Protein AF-A0A7U4SV08-F1 (afdb_monomer)

Foldseek 3Di:
DDPVVVVVLVVLLVCQLPPQASCQVLPPVDPNVVVSLVVNCVVVVHDSVVCCVVSNVSGHHDHPVPPPPD

Radius of gyration: 13.28 Å; Cα contacts (8 Å, |Δi|>4): 50; chains: 1; bounding box: 30×23×40 Å

Nearest PDB structures (foldseek):
  2cdq-assembly1_B  TM=3.868E-01  e=9.961E+00  Arabidopsis thaliana

Structure (mmCIF, N/CA/C/O backbone):
data_AF-A0A7U4SV08-F1
#
_entry.id   AF-A0A7U4SV08-F1
#
loop_
_atom_site.group_PDB
_atom_site.id
_atom_site.type_symbol
_ato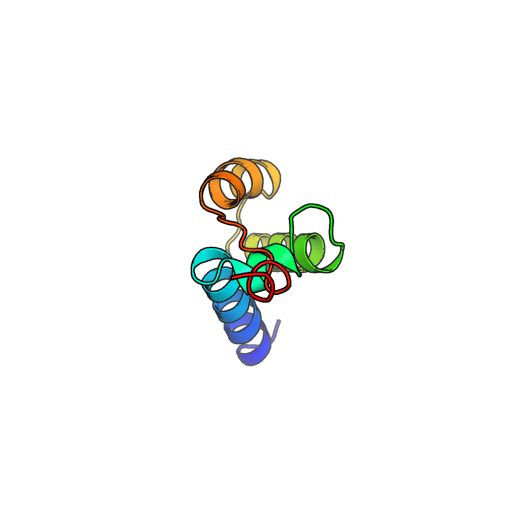m_site.label_atom_id
_atom_site.label_alt_id
_atom_site.label_comp_id
_atom_site.label_asym_id
_atom_site.label_entity_id
_atom_site.label_seq_id
_atom_site.pdbx_PDB_ins_code
_atom_site.Cartn_x
_atom_site.Cartn_y
_atom_site.Cartn_z
_atom_site.occupancy
_atom_site.B_iso_or_equiv
_atom_site.auth_seq_id
_atom_site.auth_comp_id
_atom_site.auth_asym_id
_atom_site.auth_atom_id
_atom_site.pdbx_PDB_model_num
ATOM 1 N N . MET A 1 1 ? -15.608 8.821 6.759 1.00 80.19 1 MET A N 1
ATOM 2 C CA . MET A 1 1 ? -15.345 8.099 5.490 1.00 80.19 1 MET A CA 1
ATOM 3 C C . MET A 1 1 ? -16.403 7.013 5.281 1.00 80.19 1 MET A C 1
ATOM 5 O O . MET A 1 1 ? -16.786 6.393 6.266 1.00 80.19 1 MET A O 1
ATOM 9 N N . SER A 1 2 ? -16.904 6.797 4.057 1.00 93.44 2 SER A N 1
ATOM 10 C CA . SER A 1 2 ? -17.914 5.754 3.781 1.00 93.44 2 SER A CA 1
ATOM 11 C C . SER A 1 2 ? -17.295 4.351 3.723 1.00 93.44 2 SER A C 1
ATOM 13 O O . SER A 1 2 ? -16.125 4.209 3.375 1.00 93.44 2 SER A O 1
ATOM 15 N N . GLU A 1 3 ? -18.082 3.303 3.990 1.00 93.81 3 GLU A N 1
ATOM 16 C CA . GLU A 1 3 ? -17.613 1.904 3.912 1.00 93.81 3 GLU A CA 1
ATOM 17 C C . GLU A 1 3 ? -17.086 1.526 2.519 1.00 93.81 3 GLU A C 1
ATOM 19 O O . GLU A 1 3 ? -16.093 0.812 2.392 1.00 93.81 3 GLU A O 1
ATOM 24 N N . LYS A 1 4 ? -17.684 2.077 1.455 1.00 95.50 4 LYS A N 1
ATOM 25 C CA . LYS A 1 4 ? -17.203 1.872 0.080 1.00 95.50 4 LYS A CA 1
ATOM 26 C C . LYS A 1 4 ? -15.819 2.484 -0.143 1.00 95.50 4 LYS A C 1
ATOM 28 O O . LYS A 1 4 ? -14.982 1.863 -0.790 1.00 95.50 4 LYS A O 1
ATOM 33 N N . ALA A 1 5 ? -15.570 3.676 0.404 1.00 95.25 5 ALA A N 1
ATOM 34 C CA . ALA A 1 5 ? -14.268 4.329 0.299 1.00 95.25 5 ALA A CA 1
ATOM 35 C C . ALA A 1 5 ? -13.188 3.549 1.066 1.00 95.25 5 ALA A C 1
ATOM 37 O O . ALA A 1 5 ? -12.118 3.298 0.517 1.00 95.25 5 ALA A O 1
ATOM 38 N N . LYS A 1 6 ? -13.503 3.071 2.278 1.00 95.75 6 LYS A N 1
ATOM 39 C CA . LYS A 1 6 ? -12.612 2.200 3.062 1.00 95.75 6 LYS A CA 1
ATOM 40 C C . LYS A 1 6 ? -12.214 0.945 2.282 1.00 95.75 6 LYS A C 1
ATOM 42 O O . LYS A 1 6 ? -11.029 0.657 2.130 1.00 95.75 6 LYS A O 1
ATOM 47 N N . ALA A 1 7 ? -13.204 0.238 1.733 1.00 96.75 7 ALA A N 1
ATOM 48 C CA . ALA A 1 7 ? -12.975 -0.970 0.947 1.00 96.75 7 ALA A CA 1
ATOM 49 C C . ALA A 1 7 ? -12.109 -0.703 -0.296 1.00 96.75 7 ALA A C 1
ATOM 51 O O . ALA A 1 7 ? -11.218 -1.496 -0.601 1.00 96.75 7 ALA A O 1
ATOM 52 N N . ALA A 1 8 ? -12.331 0.424 -0.982 1.00 97.00 8 ALA A N 1
ATOM 53 C CA . ALA A 1 8 ? -11.544 0.816 -2.147 1.00 97.00 8 ALA A CA 1
ATOM 54 C C . ALA A 1 8 ? -10.071 1.079 -1.792 1.00 97.00 8 ALA A C 1
ATOM 56 O O . ALA A 1 8 ? -9.186 0.571 -2.478 1.00 97.00 8 ALA A O 1
ATOM 57 N N . ILE A 1 9 ? -9.802 1.803 -0.699 1.00 97.31 9 ILE A N 1
ATOM 58 C CA . ILE A 1 9 ? -8.434 2.066 -0.222 1.00 97.31 9 ILE A CA 1
ATOM 59 C C . ILE A 1 9 ? -7.731 0.747 0.107 1.00 97.31 9 ILE A C 1
ATOM 61 O O . ILE A 1 9 ? -6.642 0.483 -0.398 1.00 97.31 9 ILE A O 1
ATOM 65 N N . THR A 1 10 ? -8.364 -0.129 0.893 1.00 96.75 10 THR A N 1
ATOM 66 C CA . THR A 1 10 ? -7.783 -1.433 1.247 1.00 96.75 10 THR A CA 1
ATOM 67 C C . THR A 1 10 ? -7.514 -2.299 0.015 1.00 96.75 10 THR A C 1
ATOM 69 O O . THR A 1 10 ? -6.462 -2.935 -0.070 1.00 96.75 10 THR A O 1
ATOM 72 N N . ALA A 1 11 ? -8.435 -2.319 -0.953 1.00 97.69 11 ALA A N 1
ATOM 73 C CA . ALA A 1 11 ? -8.257 -3.063 -2.196 1.00 97.69 11 ALA A CA 1
ATOM 74 C C . ALA A 1 11 ? -7.082 -2.519 -3.024 1.00 97.69 11 ALA A C 1
ATOM 76 O O . ALA A 1 11 ? -6.272 -3.308 -3.511 1.00 97.69 11 ALA A O 1
ATOM 77 N N . MET A 1 12 ? -6.944 -1.194 -3.130 1.00 97.44 12 MET A N 1
ATOM 78 C CA . MET A 1 12 ? -5.831 -0.562 -3.843 1.00 97.44 12 MET A CA 1
ATOM 79 C C . MET A 1 12 ? -4.483 -0.816 -3.168 1.00 97.44 12 MET A C 1
ATOM 81 O O . MET A 1 12 ? -3.532 -1.179 -3.854 1.00 97.44 12 MET A O 1
ATOM 85 N N . MET A 1 13 ? -4.402 -0.722 -1.838 1.00 97.00 13 MET A N 1
ATOM 86 C CA . MET A 1 13 ? -3.168 -1.024 -1.099 1.00 97.00 13 MET A CA 1
ATOM 87 C C . MET A 1 13 ? -2.744 -2.488 -1.264 1.00 97.00 13 MET A C 1
ATOM 89 O O . MET A 1 13 ? -1.562 -2.782 -1.433 1.00 97.00 13 MET A O 1
ATOM 93 N N . ARG A 1 14 ? -3.707 -3.419 -1.284 1.00 96.88 14 ARG A N 1
ATOM 94 C CA . ARG A 1 14 ? -3.429 -4.826 -1.602 1.00 96.88 14 ARG A CA 1
ATOM 95 C C . ARG A 1 14 ? -2.933 -4.983 -3.040 1.00 96.88 14 ARG A C 1
ATOM 97 O O . ARG A 1 14 ? -1.928 -5.644 -3.267 1.00 96.88 14 ARG A O 1
ATOM 104 N N . LYS A 1 15 ? -3.603 -4.346 -4.003 1.00 96.69 15 LYS A N 1
ATOM 105 C CA . LYS A 1 15 ? -3.237 -4.423 -5.421 1.00 96.69 15 LYS A CA 1
ATOM 106 C C . LYS A 1 15 ? -1.836 -3.868 -5.687 1.00 96.69 15 LYS A C 1
ATOM 108 O O . LYS A 1 15 ? -1.097 -4.487 -6.438 1.00 96.69 15 LYS A O 1
ATOM 113 N N . LEU A 1 16 ? -1.459 -2.766 -5.037 1.00 96.56 16 LEU A N 1
ATOM 114 C CA . LEU A 1 16 ? -0.102 -2.209 -5.067 1.00 96.56 16 LEU A CA 1
ATOM 115 C C . LEU A 1 16 ? 0.954 -3.218 -4.612 1.00 96.56 16 LEU A C 1
ATOM 117 O O . LEU A 1 16 ? 2.004 -3.336 -5.229 1.00 96.56 16 LEU A O 1
ATOM 121 N N . LYS A 1 17 ? 0.674 -3.959 -3.539 1.00 95.62 17 LYS A N 1
ATOM 122 C CA . LYS A 1 17 ? 1.597 -4.966 -3.013 1.00 95.62 17 LYS A CA 1
ATOM 123 C C . LYS A 1 17 ? 1.711 -6.192 -3.924 1.00 95.62 17 LYS A C 1
ATOM 125 O O . LYS A 1 17 ? 2.803 -6.726 -4.103 1.00 95.62 17 LYS A O 1
ATOM 130 N N . ASP A 1 18 ? 0.583 -6.645 -4.461 1.00 96.69 18 ASP A N 1
ATOM 131 C CA . ASP A 1 18 ? 0.489 -7.937 -5.144 1.00 96.69 18 ASP A CA 1
ATOM 132 C C . ASP A 1 18 ? 0.769 -7.849 -6.657 1.00 96.69 18 ASP A C 1
ATOM 134 O O . ASP A 1 18 ? 1.088 -8.863 -7.277 1.00 96.69 18 ASP A O 1
ATOM 138 N N . ASP A 1 19 ? 0.649 -6.664 -7.266 1.00 96.12 19 ASP A N 1
ATOM 139 C CA . ASP A 1 19 ? 0.804 -6.447 -8.708 1.00 96.12 19 ASP A CA 1
ATOM 140 C C . ASP A 1 19 ? 1.952 -5.467 -9.016 1.00 96.12 19 ASP A C 1
ATOM 142 O O . ASP A 1 19 ? 1.772 -4.244 -8.940 1.00 96.12 19 ASP A O 1
ATOM 146 N N . PRO A 1 20 ? 3.128 -5.981 -9.427 1.00 95.25 20 PRO A N 1
ATOM 147 C CA . PRO A 1 20 ? 4.301 -5.158 -9.698 1.00 95.25 20 PRO A CA 1
ATOM 148 C C . PRO A 1 20 ? 4.120 -4.113 -10.805 1.00 95.25 20 PRO A C 1
ATOM 150 O O . PRO A 1 20 ? 4.865 -3.134 -10.854 1.00 95.25 20 PRO A O 1
ATOM 153 N N . ARG A 1 21 ? 3.143 -4.293 -11.703 1.00 94.62 21 ARG A N 1
ATOM 154 C CA . ARG A 1 21 ? 2.854 -3.324 -12.771 1.00 94.62 21 ARG A CA 1
ATOM 155 C C . ARG A 1 21 ? 2.037 -2.159 -12.246 1.00 94.62 21 ARG A C 1
ATOM 157 O O . ARG A 1 21 ? 2.279 -1.014 -12.612 1.00 94.62 21 ARG A O 1
ATOM 164 N N . VAL A 1 22 ? 1.086 -2.434 -11.358 1.00 95.31 22 VAL A N 1
ATOM 165 C CA . VAL A 1 22 ? 0.338 -1.372 -10.676 1.00 95.31 22 VAL A CA 1
ATOM 166 C C . VAL A 1 22 ? 1.276 -0.574 -9.776 1.00 95.31 22 VAL A C 1
ATOM 168 O O . VAL A 1 22 ? 1.241 0.654 -9.817 1.00 95.31 22 VAL A O 1
ATOM 171 N N . ALA A 1 23 ? 2.164 -1.250 -9.040 1.00 95.75 23 ALA A N 1
ATOM 172 C CA . ALA A 1 23 ? 3.209 -0.591 -8.259 1.00 95.75 23 ALA A CA 1
ATOM 173 C C . ALA A 1 23 ? 4.124 0.284 -9.128 1.00 95.75 23 ALA A C 1
ATOM 175 O O . ALA A 1 23 ? 4.523 1.360 -8.695 1.00 95.75 23 ALA A O 1
ATOM 176 N N . TYR A 1 24 ? 4.434 -0.142 -10.359 1.00 95.06 24 TYR A N 1
ATOM 177 C CA . TYR A 1 24 ? 5.220 0.662 -11.300 1.00 95.06 24 TYR A CA 1
ATOM 178 C C . TYR A 1 24 ? 4.529 1.993 -11.635 1.00 95.06 24 TYR A C 1
ATOM 180 O O . TYR A 1 24 ? 5.166 3.044 -11.578 1.00 95.06 24 TYR A O 1
ATOM 188 N N . TYR A 1 25 ? 3.224 1.971 -11.924 1.00 94.88 25 TYR A N 1
ATOM 189 C CA . TYR A 1 25 ? 2.463 3.187 -12.239 1.00 94.88 25 TYR A CA 1
ATOM 190 C C . TYR A 1 25 ? 2.152 4.064 -11.022 1.00 94.88 25 TYR A C 1
ATOM 192 O O . TYR A 1 25 ? 2.064 5.281 -11.159 1.00 94.88 25 TYR A O 1
ATOM 200 N N . ILE A 1 26 ? 1.965 3.464 -9.848 1.00 95.25 26 ILE A N 1
ATOM 201 C CA . ILE A 1 26 ? 1.615 4.145 -8.594 1.00 95.25 26 ILE A CA 1
ATOM 202 C C . ILE A 1 26 ? 2.758 3.908 -7.595 1.00 95.25 26 ILE A C 1
ATOM 204 O O . ILE A 1 26 ? 2.600 3.287 -6.544 1.00 95.25 26 ILE A O 1
ATOM 208 N N . CYS A 1 27 ? 3.956 4.350 -7.976 1.00 92.81 27 CYS A N 1
ATOM 209 C CA . CYS A 1 27 ? 5.160 4.197 -7.166 1.00 92.81 27 CYS A CA 1
ATOM 210 C C . CYS A 1 27 ? 5.266 5.303 -6.095 1.00 92.81 27 CYS A C 1
ATOM 212 O O . CYS A 1 27 ? 4.532 6.297 -6.179 1.00 92.81 27 CYS A O 1
ATOM 214 N N . PRO A 1 28 ? 6.206 5.192 -5.132 1.00 94.00 28 PRO A N 1
ATOM 215 C CA . PRO A 1 28 ? 6.382 6.177 -4.059 1.00 94.00 28 PRO A CA 1
ATOM 216 C C . PRO A 1 28 ? 6.627 7.625 -4.496 1.00 94.00 28 PR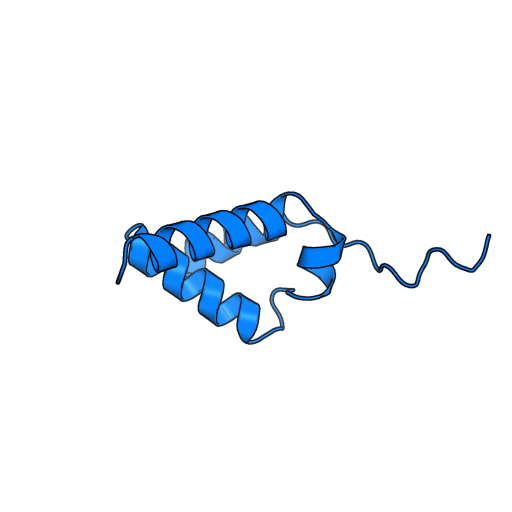O A C 1
ATOM 218 O O . PRO A 1 28 ? 6.455 8.540 -3.704 1.00 94.00 28 PRO A O 1
ATOM 221 N N . MET A 1 29 ? 7.000 7.855 -5.757 1.00 92.81 29 MET A N 1
ATOM 222 C CA . MET A 1 29 ? 7.192 9.201 -6.310 1.00 92.81 29 MET A CA 1
ATOM 223 C C . MET A 1 29 ? 5.891 9.844 -6.820 1.00 92.81 29 MET A C 1
ATOM 225 O O . MET A 1 29 ? 5.911 10.978 -7.294 1.00 92.81 29 MET A O 1
ATOM 229 N N . THR A 1 30 ? 4.765 9.126 -6.792 1.00 96.25 30 THR A N 1
ATOM 230 C CA . THR A 1 30 ? 3.486 9.614 -7.324 1.00 96.25 30 THR A CA 1
ATOM 231 C C . THR A 1 30 ? 2.603 10.202 -6.231 1.00 96.25 30 THR A C 1
ATOM 233 O O . THR A 1 30 ? 2.433 9.617 -5.164 1.00 96.25 30 THR A O 1
ATOM 236 N N . HIS A 1 31 ? 1.923 11.310 -6.536 1.00 97.38 31 HIS A N 1
ATOM 237 C CA . HIS A 1 31 ? 0.974 11.912 -5.595 1.00 97.38 31 HIS A CA 1
ATOM 238 C C . HIS A 1 31 ? -0.195 10.969 -5.250 1.00 97.38 31 HIS A C 1
ATOM 240 O O . HIS A 1 31 ? -0.712 10.980 -4.137 1.00 97.38 31 HIS A O 1
ATOM 246 N N . THR A 1 32 ? -0.601 10.103 -6.186 1.00 97.19 32 THR A N 1
ATOM 247 C CA . THR A 1 32 ? -1.623 9.077 -5.935 1.00 97.19 32 THR A CA 1
ATOM 248 C C . THR A 1 32 ? -1.193 8.097 -4.847 1.00 97.19 32 THR A C 1
ATOM 250 O O . THR A 1 32 ? -2.014 7.747 -4.001 1.00 97.19 32 THR A O 1
ATOM 253 N N . TYR A 1 33 ? 0.074 7.671 -4.847 1.00 97.44 33 TYR A N 1
ATOM 254 C CA . TYR A 1 33 ? 0.612 6.826 -3.786 1.00 9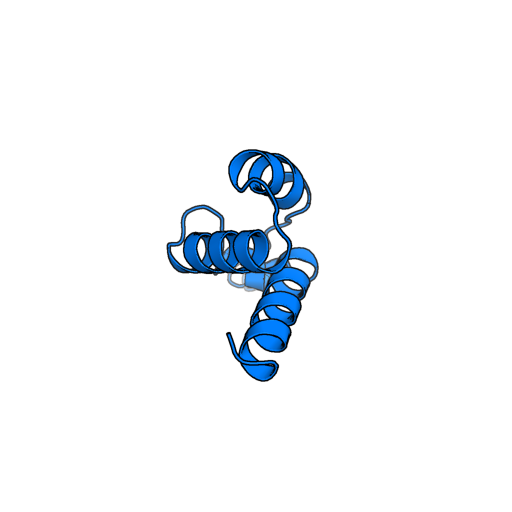7.44 33 TYR A CA 1
ATOM 255 C C . TYR A 1 33 ? 0.553 7.539 -2.434 1.00 97.44 33 TYR A C 1
ATOM 257 O O . TYR A 1 33 ? 0.059 6.959 -1.469 1.00 97.44 33 TYR A O 1
ATOM 265 N N . ASP A 1 34 ? 0.960 8.811 -2.379 1.00 97.19 34 ASP A N 1
ATOM 266 C CA . ASP A 1 34 ? 0.931 9.583 -1.135 1.00 97.19 34 ASP A CA 1
ATOM 267 C C . ASP A 1 34 ? -0.467 9.670 -0.526 1.00 97.19 34 ASP A C 1
ATOM 269 O O . ASP A 1 34 ? -0.645 9.401 0.661 1.00 97.19 34 ASP A O 1
ATOM 273 N N . LEU A 1 35 ? -1.470 9.977 -1.352 1.00 97.56 35 LEU A N 1
ATOM 274 C CA . LEU A 1 35 ? -2.863 10.048 -0.914 1.00 97.56 35 LEU A CA 1
ATOM 275 C C . LEU A 1 35 ? -3.389 8.689 -0.438 1.00 97.56 35 LEU A C 1
ATOM 277 O O . LEU A 1 35 ? -4.126 8.624 0.545 1.00 97.56 35 LEU A O 1
ATOM 281 N N . LEU A 1 36 ? -3.022 7.600 -1.121 1.00 97.19 36 LEU A N 1
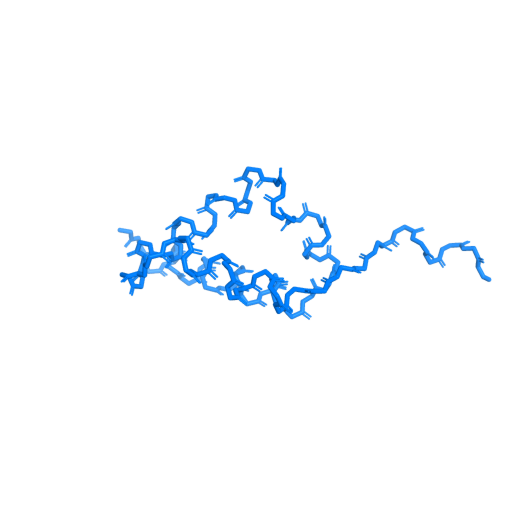ATOM 282 C CA . LEU A 1 36 ? -3.432 6.249 -0.737 1.00 97.19 36 LEU A CA 1
ATOM 283 C C . LEU A 1 36 ? -2.814 5.827 0.595 1.00 97.19 36 LEU A C 1
ATOM 285 O O . LEU A 1 36 ? -3.522 5.274 1.437 1.00 97.19 36 LEU A O 1
ATOM 289 N N . VAL A 1 37 ? -1.526 6.103 0.800 1.00 97.69 37 VAL A N 1
ATOM 290 C CA . VAL A 1 37 ? -0.834 5.805 2.055 1.00 97.69 37 VAL A CA 1
ATOM 291 C C . VAL A 1 37 ? -1.419 6.617 3.203 1.00 97.69 37 VAL A C 1
ATOM 293 O O . VAL A 1 37 ? -1.755 6.024 4.227 1.00 97.69 37 VAL A O 1
ATOM 296 N N . ALA A 1 38 ? -1.602 7.928 3.026 1.00 97.75 38 ALA A N 1
ATOM 297 C CA . ALA A 1 38 ? -2.190 8.790 4.047 1.00 97.75 38 ALA A CA 1
ATOM 298 C C . ALA A 1 38 ? -3.598 8.313 4.433 1.00 97.75 38 ALA A C 1
ATOM 300 O O . ALA A 1 38 ? -3.875 8.054 5.603 1.00 97.75 38 ALA A O 1
ATOM 301 N N . ALA A 1 39 ? -4.463 8.064 3.442 1.00 97.88 39 ALA A N 1
ATOM 302 C CA . ALA A 1 39 ? -5.817 7.574 3.690 1.00 97.88 39 ALA A CA 1
ATOM 303 C C . ALA A 1 39 ? -5.832 6.176 4.338 1.00 97.88 39 ALA A C 1
ATOM 305 O O . ALA A 1 39 ? -6.687 5.882 5.175 1.00 97.88 39 ALA A O 1
ATOM 306 N N . HIS A 1 40 ? -4.890 5.299 3.975 1.00 97.81 40 HIS A N 1
ATOM 307 C CA . HIS A 1 40 ? -4.743 3.988 4.603 1.00 97.81 40 HIS A CA 1
ATOM 308 C C . HIS A 1 40 ? -4.280 4.098 6.060 1.00 97.81 40 HIS A C 1
ATOM 310 O O . HIS A 1 40 ? -4.795 3.377 6.917 1.00 97.81 40 HIS A O 1
ATOM 316 N N . CYS A 1 41 ? -3.337 4.991 6.351 1.00 97.75 41 CYS A N 1
ATOM 317 C CA . CYS A 1 41 ? -2.831 5.206 7.701 1.00 97.75 41 CYS A CA 1
ATOM 318 C C . CYS A 1 41 ? -3.890 5.853 8.598 1.00 97.75 41 CYS A C 1
ATOM 320 O O . CYS A 1 41 ? -4.113 5.354 9.699 1.00 97.75 41 CYS A O 1
ATOM 322 N N . GLU A 1 42 ? -4.622 6.856 8.102 1.00 97.25 42 GLU A N 1
ATOM 323 C CA . GLU A 1 42 ? -5.766 7.464 8.797 1.00 97.25 42 GLU A CA 1
ATOM 324 C C . GLU A 1 42 ? -6.825 6.409 9.157 1.00 97.25 42 GLU A C 1
ATOM 326 O O . GLU A 1 42 ? -7.304 6.352 10.289 1.00 97.25 42 GLU A O 1
ATOM 331 N N . LEU A 1 43 ? -7.151 5.517 8.215 1.00 96.69 43 LEU A N 1
ATOM 332 C CA . LEU A 1 43 ? -8.153 4.466 8.405 1.00 96.69 43 LEU A CA 1
ATOM 333 C C . LEU A 1 43 ? -7.776 3.455 9.494 1.00 96.69 43 LEU A C 1
ATOM 335 O O . LEU A 1 43 ? -8.666 2.919 10.154 1.00 96.69 43 LEU A O 1
ATOM 339 N N . ASN A 1 44 ? -6.482 3.179 9.661 1.00 96.06 44 ASN A N 1
ATOM 340 C CA . ASN A 1 44 ? -5.972 2.145 10.564 1.00 96.06 44 ASN A CA 1
ATOM 341 C C . ASN A 1 44 ? -5.280 2.706 11.819 1.00 96.06 44 ASN A C 1
ATOM 343 O O . ASN A 1 44 ? -4.816 1.922 12.645 1.00 96.06 44 ASN A O 1
ATOM 347 N N . GLY A 1 45 ? -5.196 4.032 11.973 1.00 96.75 45 GLY A N 1
ATOM 348 C CA . GLY A 1 45 ? -4.474 4.676 13.075 1.00 96.75 45 GLY A CA 1
ATOM 349 C C . GLY A 1 45 ? -2.970 4.384 13.067 1.00 96.75 45 GLY A C 1
ATOM 350 O O . GLY A 1 45 ? -2.389 4.139 14.123 1.00 96.75 45 GLY A O 1
ATOM 351 N N . LEU A 1 46 ? -2.351 4.346 11.884 1.00 97.56 46 LEU A N 1
ATOM 352 C CA . LEU A 1 46 ? -0.925 4.046 11.711 1.00 97.56 46 LEU A CA 1
ATOM 353 C C . LEU A 1 46 ? -0.099 5.326 11.553 1.00 97.56 46 LEU A C 1
ATOM 355 O O . LEU A 1 46 ? -0.587 6.329 11.039 1.00 97.56 46 LEU A O 1
ATOM 359 N N . ASP A 1 47 ? 1.174 5.260 11.938 1.00 98.00 47 ASP A N 1
ATOM 360 C CA . ASP A 1 47 ? 2.155 6.288 11.588 1.00 98.00 47 ASP A CA 1
ATOM 361 C C . ASP A 1 47 ? 2.579 6.136 10.120 1.00 98.00 47 ASP A C 1
ATOM 363 O O . ASP A 1 47 ? 3.039 5.067 9.705 1.00 98.00 47 ASP A O 1
ATOM 367 N N . GLU A 1 48 ? 2.435 7.206 9.337 1.00 96.81 48 GLU A N 1
ATOM 368 C CA . GLU A 1 48 ? 2.723 7.182 7.901 1.00 96.81 48 GLU A CA 1
ATOM 369 C C . GLU A 1 48 ? 4.190 6.874 7.598 1.00 96.81 48 GLU A C 1
ATOM 371 O O . GLU A 1 48 ? 4.472 6.100 6.684 1.00 96.81 48 GLU A O 1
ATOM 376 N N . THR A 1 49 ? 5.125 7.438 8.366 1.00 96.56 49 THR A N 1
ATOM 377 C CA . TH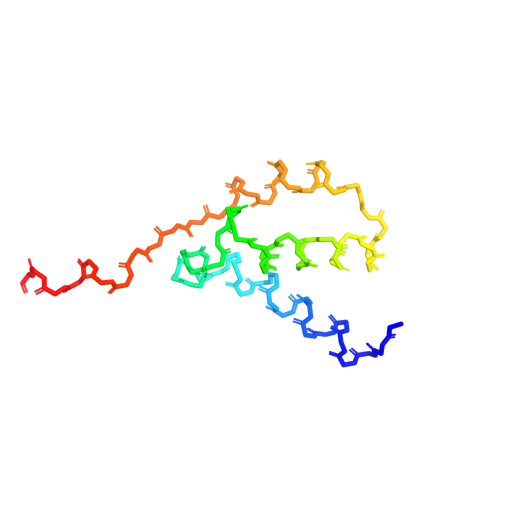R A 1 49 ? 6.565 7.277 8.115 1.00 96.56 49 THR A CA 1
ATOM 378 C C . THR A 1 49 ? 6.975 5.822 8.326 1.00 96.56 49 THR A C 1
ATOM 380 O O . THR A 1 49 ? 7.546 5.187 7.439 1.00 96.56 49 THR A O 1
ATOM 383 N N . GLN A 1 50 ? 6.599 5.246 9.470 1.00 97.12 50 GLN A N 1
ATOM 384 C CA . GLN A 1 50 ? 6.874 3.846 9.785 1.00 97.12 50 GLN A CA 1
ATOM 385 C C . GLN A 1 50 ? 6.166 2.881 8.833 1.00 97.12 50 GLN A C 1
ATOM 387 O O . GLN A 1 50 ? 6.695 1.803 8.537 1.00 97.12 50 GLN A O 1
ATOM 392 N N . PHE A 1 51 ? 4.955 3.225 8.387 1.00 97.06 51 PHE A N 1
ATOM 393 C CA . PHE A 1 51 ? 4.230 2.415 7.422 1.00 97.06 51 PHE A CA 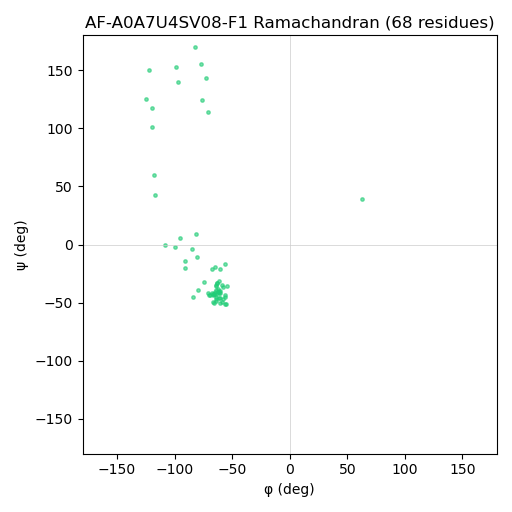1
ATOM 394 C C . PHE A 1 51 ? 4.943 2.407 6.070 1.00 97.06 51 PHE A C 1
ATOM 396 O O . PHE A 1 51 ? 5.198 1.320 5.551 1.00 97.06 51 PHE A O 1
ATOM 403 N N . ARG A 1 52 ? 5.319 3.577 5.535 1.00 96.25 52 ARG A N 1
ATOM 404 C CA . ARG A 1 52 ? 6.058 3.711 4.266 1.00 96.25 52 ARG A CA 1
ATOM 405 C C . ARG A 1 52 ? 7.340 2.894 4.285 1.00 96.25 52 ARG A C 1
ATOM 407 O O . ARG A 1 52 ? 7.514 2.021 3.436 1.00 96.25 52 ARG A O 1
ATOM 414 N N . ASP A 1 53 ? 8.153 3.065 5.325 1.00 95.88 53 ASP A N 1
ATOM 415 C CA . ASP A 1 53 ? 9.421 2.346 5.487 1.00 95.88 53 ASP A CA 1
ATOM 416 C C . ASP A 1 53 ? 9.269 0.824 5.406 1.00 95.88 53 ASP A C 1
ATOM 418 O O . ASP A 1 53 ? 10.154 0.128 4.902 1.00 95.88 53 ASP A O 1
ATOM 422 N N . LYS A 1 54 ? 8.161 0.283 5.925 1.00 96.38 54 LYS A N 1
ATOM 423 C CA . LYS A 1 54 ? 7.873 -1.155 5.897 1.00 96.38 54 LYS A CA 1
ATOM 424 C C . LYS A 1 54 ? 7.225 -1.579 4.587 1.00 96.38 54 LYS A C 1
ATOM 426 O O . LYS A 1 54 ? 7.602 -2.610 4.038 1.00 96.38 54 LYS A O 1
ATOM 431 N N . PHE A 1 55 ? 6.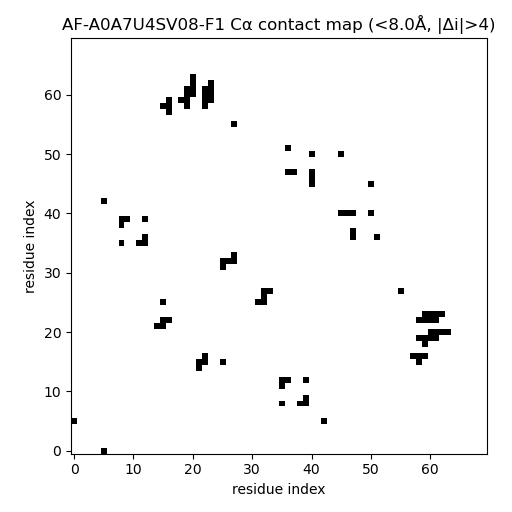243 -0.822 4.109 1.00 96.31 55 PHE A N 1
ATOM 432 C CA . PHE A 1 55 ? 5.430 -1.174 2.952 1.00 96.31 55 PHE A CA 1
ATOM 433 C C . PHE A 1 55 ? 6.237 -1.105 1.657 1.00 96.31 55 PHE A C 1
ATOM 435 O O . PHE A 1 55 ? 6.197 -2.050 0.871 1.00 96.31 55 PHE A O 1
ATOM 442 N N . GLU A 1 56 ? 7.048 -0.065 1.473 1.00 95.62 56 GLU A N 1
ATOM 443 C CA . GLU A 1 56 ? 7.852 0.133 0.260 1.00 95.62 56 GLU A CA 1
ATOM 444 C C . GLU A 1 56 ? 8.881 -0.977 0.059 1.00 95.62 56 GLU A C 1
ATOM 446 O O . GLU A 1 56 ? 9.105 -1.418 -1.065 1.00 95.62 56 GLU A O 1
ATOM 451 N N . ARG A 1 57 ? 9.416 -1.539 1.150 1.00 95.69 57 ARG A N 1
ATOM 452 C CA . ARG A 1 57 ? 10.302 -2.717 1.102 1.00 95.69 57 ARG A CA 1
ATOM 453 C C . ARG A 1 57 ? 9.610 -3.979 0.591 1.00 95.69 57 ARG A C 1
ATOM 455 O O . ARG A 1 57 ? 10.287 -4.933 0.218 1.00 95.69 57 ARG A O 1
ATOM 462 N N . THR A 1 58 ? 8.279 -4.018 0.621 1.00 95.12 58 THR A N 1
ATOM 463 C CA . THR A 1 58 ? 7.500 -5.145 0.093 1.00 95.12 58 THR A CA 1
ATOM 464 C C . THR A 1 58 ? 7.121 -4.970 -1.371 1.00 95.12 58 THR A C 1
ATOM 466 O O . THR A 1 58 ? 6.727 -5.951 -2.002 1.00 95.12 58 THR A O 1
ATOM 469 N N . LEU A 1 59 ? 7.252 -3.756 -1.916 1.00 94.75 59 LEU A N 1
ATOM 470 C CA . LEU A 1 59 ? 6.887 -3.471 -3.294 1.00 94.75 59 LEU A CA 1
ATOM 471 C C . LEU A 1 59 ? 7.899 -4.082 -4.262 1.00 94.75 59 LEU A C 1
ATOM 473 O O . LEU A 1 59 ? 9.108 -4.112 -4.034 1.00 94.75 59 LEU A O 1
ATOM 477 N N . ARG A 1 60 ? 7.372 -4.563 -5.383 1.00 94.75 60 ARG A N 1
ATOM 478 C CA . ARG A 1 60 ? 8.141 -4.974 -6.556 1.00 94.75 60 ARG A CA 1
ATOM 479 C C . ARG A 1 60 ? 7.647 -4.154 -7.730 1.00 94.75 60 ARG A C 1
ATOM 481 O O . ARG A 1 60 ? 6.474 -3.808 -7.768 1.00 94.75 60 ARG A O 1
ATOM 488 N N . PHE A 1 61 ? 8.517 -3.882 -8.691 1.00 93.75 61 PHE A N 1
ATOM 489 C CA . PHE A 1 61 ? 8.182 -3.055 -9.845 1.00 93.75 61 PHE A CA 1
ATOM 490 C C . PHE A 1 61 ? 8.485 -3.825 -11.130 1.00 93.75 61 PHE A C 1
ATOM 492 O O . PHE A 1 61 ? 9.604 -4.299 -11.318 1.00 93.75 61 PHE A O 1
ATOM 499 N N . GLU A 1 62 ? 7.493 -3.957 -12.008 1.00 93.62 62 GLU A N 1
ATOM 500 C CA . GLU A 1 62 ? 7.650 -4.515 -13.356 1.00 93.62 62 GLU A CA 1
ATOM 501 C C . GLU A 1 62 ? 7.234 -3.443 -14.359 1.00 93.62 62 GLU A C 1
ATOM 503 O O . GLU A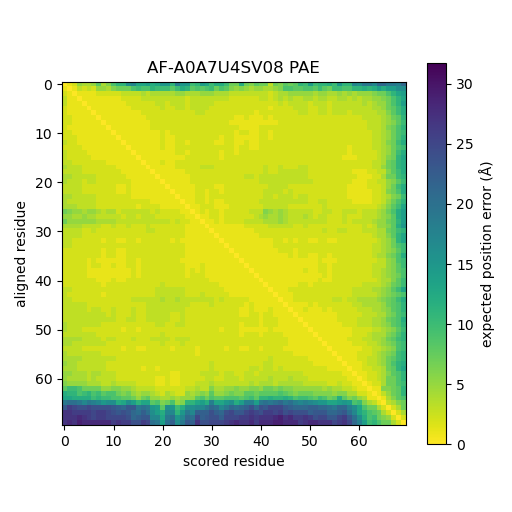 1 62 ? 6.074 -3.036 -14.368 1.00 93.62 62 GLU A O 1
ATOM 508 N N . ASN A 1 63 ? 8.169 -2.994 -15.202 1.00 91.06 63 ASN A N 1
ATOM 509 C CA . ASN A 1 63 ? 7.845 -2.087 -16.298 1.00 91.06 63 ASN A CA 1
ATOM 510 C C . ASN A 1 63 ? 7.045 -2.862 -17.364 1.00 91.06 63 ASN A C 1
ATOM 512 O O . ASN A 1 63 ? 7.608 -3.754 -18.004 1.00 91.06 63 ASN A O 1
ATOM 516 N N . PRO A 1 64 ? 5.760 -2.539 -17.591 1.00 84.31 64 PRO A N 1
ATOM 517 C CA . PRO A 1 64 ? 4.934 -3.272 -18.544 1.00 84.31 64 PRO A CA 1
ATOM 518 C C . PRO A 1 64 ? 5.380 -3.098 -20.003 1.00 84.31 64 PRO A C 1
ATOM 520 O O . PRO A 1 64 ? 5.063 -3.962 -20.812 1.00 84.31 64 PRO A O 1
ATOM 523 N N . ALA A 1 65 ? 6.135 -2.042 -20.333 1.00 82.62 65 ALA A N 1
ATOM 524 C CA . ALA A 1 65 ? 6.663 -1.807 -21.680 1.00 82.62 65 ALA A CA 1
ATOM 525 C C . ALA A 1 65 ? 7.934 -2.620 -21.999 1.00 82.62 65 ALA A C 1
ATOM 527 O O . ALA A 1 65 ? 8.358 -2.670 -23.144 1.00 82.62 65 ALA A O 1
ATOM 528 N N . ALA A 1 66 ? 8.555 -3.273 -21.010 1.00 73.38 66 ALA A N 1
ATOM 529 C CA . ALA A 1 66 ? 9.810 -4.009 -21.200 1.00 73.38 66 ALA A CA 1
ATOM 530 C C . ALA A 1 66 ? 9.632 -5.423 -21.801 1.00 73.38 66 ALA A C 1
ATOM 532 O O . ALA A 1 66 ? 10.576 -6.207 -21.797 1.00 73.38 66 ALA A O 1
ATOM 533 N N . ARG A 1 67 ? 8.424 -5.787 -22.259 1.00 60.56 67 ARG A N 1
ATOM 534 C CA . ARG A 1 67 ? 8.107 -7.128 -22.787 1.00 60.56 67 ARG A CA 1
ATOM 535 C C . ARG A 1 67 ? 8.107 -7.241 -24.316 1.00 60.56 67 ARG A C 1
ATOM 537 O O . ARG A 1 67 ? 7.919 -8.352 -24.797 1.00 60.56 67 ARG A O 1
ATOM 544 N N . ASP A 1 68 ? 8.348 -6.155 -25.047 1.00 57.69 68 ASP A N 1
ATOM 545 C CA . ASP A 1 68 ? 8.203 -6.142 -26.513 1.00 57.69 68 ASP A CA 1
ATOM 546 C C . ASP A 1 68 ? 9.508 -6.401 -27.299 1.00 57.69 68 ASP A C 1
ATOM 548 O O . ASP A 1 68 ? 9.478 -6.393 -28.526 1.00 57.69 68 ASP A O 1
ATOM 552 N N . ASP A 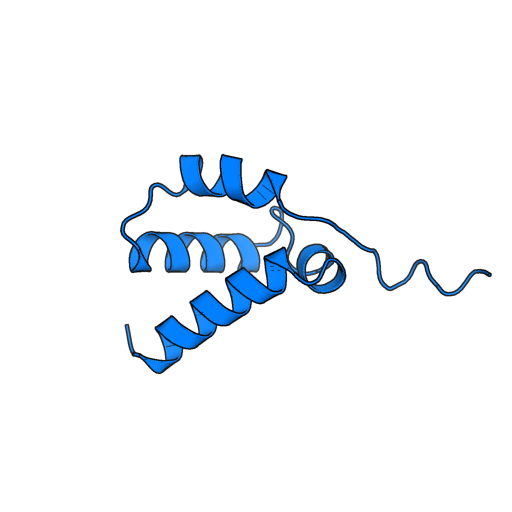1 69 ? 10.625 -6.717 -26.629 1.00 54.62 69 ASP A N 1
ATOM 553 C CA . ASP A 1 69 ? 11.936 -6.933 -27.275 1.00 54.62 69 ASP A CA 1
ATOM 554 C C . ASP A 1 69 ? 12.492 -8.371 -27.101 1.00 54.62 69 ASP A C 1
ATOM 556 O O . ASP A 1 69 ? 13.681 -8.549 -26.815 1.00 54.62 69 ASP A O 1
ATOM 560 N N . ALA A 1 70 ? 11.659 -9.412 -27.243 1.00 52.69 70 ALA A N 1
ATOM 561 C CA . ALA A 1 70 ? 12.104 -10.818 -27.246 1.00 52.69 70 ALA A CA 1
ATOM 562 C C . ALA A 1 70 ? 11.512 -11.635 -28.402 1.00 52.69 70 ALA A C 1
ATOM 564 O O . ALA A 1 70 ? 10.277 -11.577 -28.597 1.00 52.69 70 ALA A O 1
#

Organism: NCBI:txid430531

Secondary structure (DSSP, 8-state):
--HHHHHHHHHHHHHHHH-HHHHHHT-TTSHHHHHHHHHHHHHHT--HHHHHHHHGGG-----GGGGS--

pLDDT: mean 92.89, std 9.89, range [52.69, 98.0]

Mean predicted aligned error: 3.99 Å

Solvent-accessible surface area (backbone atoms only — not comparable to full-atom values): 4123 Å² total; per-residue (Å²): 134,54,73,68,57,54,52,51,50,56,50,49,55,49,44,33,52,76,31,29,50,54,18,49,76,49,28,92,90,32,70,68,30,52,54,52,50,51,55,49,18,66,75,68,76,47,60,58,68,69,45,47,68,56,51,59,73,60,50,46,72,37,71,82,79,76,71,80,87,123

Sequence (70 aa):
MSEKAKAAITAMMRKLKDDPRVAYYICPMTHTYDLLVAAHCELNGLDETQFRDKFERTLRFENPAARDDA